Protein AF-A0A8K0G4Z8-F1 (afdb_monomer_lite)

Organism: Ignelater luminosus (NCBI:txid2038154)

pLDDT: mean 88.39, std 5.82, range [59.19, 94.75]

Structure (mmCIF, N/CA/C/O backbone):
data_AF-A0A8K0G4Z8-F1
#
_entry.id   AF-A0A8K0G4Z8-F1
#
loop_
_atom_site.group_PDB
_atom_site.id
_atom_site.type_symbol
_atom_site.label_atom_id
_atom_site.label_alt_id
_atom_site.label_comp_id
_atom_site.label_asym_id
_atom_site.label_entity_id
_atom_site.label_seq_id
_atom_site.pdbx_PDB_ins_code
_atom_site.Cartn_x
_atom_site.Cartn_y
_atom_site.Cartn_z
_atom_site.occupancy
_atom_site.B_iso_or_equiv
_atom_site.auth_seq_id
_atom_site.auth_comp_id
_atom_site.auth_asym_id
_atom_site.auth_atom_id
_atom_site.pdbx_PDB_model_num
ATOM 1 N N . GLY A 1 1 ? 25.583 2.081 -25.745 1.00 67.00 1 GLY A N 1
ATOM 2 C CA . GLY A 1 1 ? 24.326 2.807 -25.500 1.00 67.00 1 GLY A CA 1
ATOM 3 C C . GLY A 1 1 ? 23.167 1.841 -25.528 1.00 67.00 1 GLY A C 1
ATOM 4 O O . GLY A 1 1 ? 22.583 1.587 -24.484 1.00 67.00 1 GLY A O 1
ATOM 5 N N . ASP A 1 2 ? 22.911 1.235 -26.687 1.00 80.44 2 ASP A N 1
ATOM 6 C CA . ASP A 1 2 ? 21.725 0.402 -26.938 1.00 80.44 2 ASP A CA 1
ATOM 7 C C . ASP A 1 2 ? 21.562 -0.804 -26.010 1.00 80.44 2 ASP A C 1
ATOM 9 O O . ASP A 1 2 ? 20.464 -1.049 -25.526 1.00 80.44 2 ASP A O 1
ATOM 13 N N . THR A 1 3 ? 22.640 -1.523 -25.678 1.00 84.44 3 THR A N 1
ATOM 14 C CA . THR A 1 3 ? 22.556 -2.692 -24.782 1.00 84.44 3 THR A CA 1
ATOM 15 C C . THR A 1 3 ? 22.096 -2.322 -23.370 1.00 84.44 3 THR A C 1
ATOM 17 O O . THR A 1 3 ? 21.293 -3.038 -22.786 1.00 84.44 3 THR A O 1
ATOM 20 N N . ILE A 1 4 ? 22.556 -1.184 -22.838 1.00 89.06 4 ILE A N 1
ATOM 21 C CA . ILE A 1 4 ? 22.173 -0.714 -21.497 1.00 89.06 4 ILE A CA 1
ATOM 22 C C . ILE A 1 4 ? 20.719 -0.232 -21.494 1.00 89.06 4 ILE A C 1
ATOM 24 O O . ILE A 1 4 ? 19.985 -0.515 -20.553 1.00 89.06 4 ILE A O 1
ATOM 28 N N . VAL A 1 5 ? 20.278 0.441 -22.562 1.00 90.19 5 VAL A N 1
ATOM 29 C CA . VAL A 1 5 ? 18.881 0.881 -22.715 1.00 90.19 5 VAL A CA 1
ATOM 30 C C . VAL A 1 5 ? 17.940 -0.319 -22.851 1.00 90.19 5 VAL A C 1
ATOM 32 O O . VAL A 1 5 ? 16.913 -0.370 -22.178 1.00 90.19 5 VAL A O 1
ATOM 35 N N . ALA A 1 6 ? 18.309 -1.315 -23.660 1.00 90.06 6 ALA A N 1
ATOM 36 C CA . ALA A 1 6 ? 17.534 -2.542 -23.822 1.00 90.06 6 ALA A CA 1
ATOM 37 C C . ALA A 1 6 ? 17.421 -3.324 -22.501 1.00 90.06 6 ALA A C 1
ATOM 39 O O . ALA A 1 6 ? 16.324 -3.722 -22.115 1.00 90.06 6 ALA A O 1
ATOM 40 N N . GLN A 1 7 ? 18.529 -3.477 -21.768 1.00 89.12 7 GLN A N 1
ATOM 41 C CA . GLN A 1 7 ? 18.531 -4.126 -20.454 1.00 89.12 7 GLN A CA 1
ATOM 42 C C . GLN A 1 7 ? 17.695 -3.354 -19.427 1.00 89.12 7 GLN A C 1
ATOM 44 O O . GLN A 1 7 ? 16.904 -3.961 -18.710 1.00 89.12 7 GLN A O 1
ATOM 49 N N . ALA A 1 8 ? 17.805 -2.022 -19.379 1.00 91.0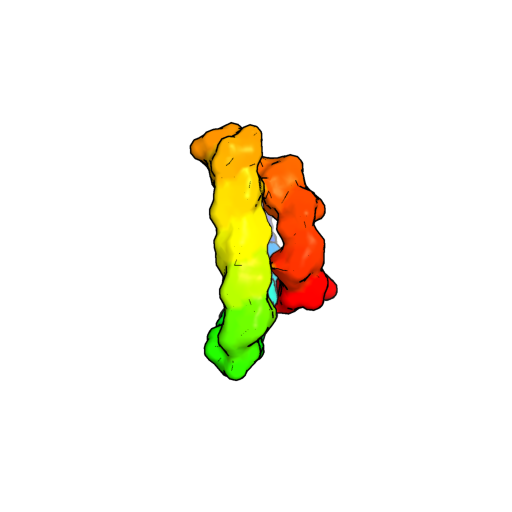6 8 ALA A N 1
ATOM 50 C CA . ALA A 1 8 ? 16.981 -1.193 -18.499 1.00 91.06 8 ALA A CA 1
ATOM 51 C C . ALA A 1 8 ? 15.479 -1.350 -18.801 1.00 91.06 8 ALA A C 1
ATOM 53 O O . ALA A 1 8 ? 14.677 -1.479 -17.876 1.00 91.06 8 ALA A O 1
ATOM 54 N N . GLY A 1 9 ? 15.101 -1.417 -20.083 1.00 89.38 9 GLY A N 1
ATOM 55 C CA . GLY A 1 9 ? 13.724 -1.689 -20.502 1.00 89.38 9 GLY A CA 1
ATOM 56 C C . GLY A 1 9 ? 13.222 -3.067 -20.059 1.00 89.38 9 GLY A C 1
ATOM 57 O O . GLY A 1 9 ? 12.084 -3.191 -19.602 1.00 89.38 9 GLY A O 1
ATOM 58 N N . GLN A 1 10 ? 14.075 -4.093 -20.124 1.00 89.94 10 GLN A N 1
ATOM 59 C CA . GLN A 1 10 ? 13.741 -5.432 -19.629 1.00 89.94 10 GLN A CA 1
ATOM 60 C C . GLN A 1 10 ? 13.544 -5.453 -18.109 1.00 89.94 10 GLN A C 1
ATOM 62 O O . GLN A 1 10 ? 12.540 -5.989 -17.646 1.00 89.94 10 GLN A O 1
ATOM 67 N N . PHE A 1 11 ? 14.449 -4.838 -17.338 1.00 88.75 11 PHE A N 1
ATOM 68 C CA . PHE A 1 11 ? 14.310 -4.740 -15.880 1.00 88.75 11 PHE A CA 1
ATOM 69 C C . PHE A 1 11 ? 13.045 -3.985 -15.473 1.00 88.75 11 PHE A C 1
ATOM 71 O O . PHE A 1 11 ? 12.329 -4.436 -14.580 1.00 88.75 11 PHE A O 1
ATOM 78 N N . TYR A 1 12 ? 12.744 -2.873 -16.150 1.00 88.25 12 TYR A N 1
ATOM 79 C CA . TYR A 1 12 ? 11.519 -2.120 -15.911 1.00 88.25 12 TYR A CA 1
ATOM 80 C C . TYR A 1 12 ? 10.279 -2.971 -16.179 1.00 88.25 12 TYR A C 1
ATOM 82 O O . TYR A 1 12 ? 9.423 -3.074 -15.312 1.00 88.25 12 TYR A O 1
ATOM 90 N N . THR A 1 13 ? 10.201 -3.618 -17.343 1.00 89.00 13 THR A N 1
ATOM 91 C CA . THR A 1 13 ? 9.016 -4.398 -17.733 1.00 89.00 13 THR A CA 1
ATOM 92 C C . THR A 1 13 ? 8.797 -5.581 -16.792 1.00 89.00 13 THR A C 1
ATOM 94 O O . THR A 1 13 ? 7.701 -5.751 -16.266 1.00 89.00 13 THR A O 1
ATOM 97 N N . ALA A 1 14 ? 9.853 -6.352 -16.513 1.00 87.75 14 ALA A N 1
ATOM 98 C CA . ALA A 1 14 ? 9.773 -7.514 -15.633 1.00 87.75 14 ALA A CA 1
ATOM 99 C C . ALA A 1 14 ? 9.396 -7.132 -14.189 1.00 87.75 14 ALA A C 1
ATOM 101 O O . ALA A 1 14 ? 8.584 -7.811 -13.557 1.00 87.75 14 ALA A O 1
ATOM 102 N N . GLY A 1 15 ? 9.954 -6.034 -13.665 1.00 87.25 15 GLY A N 1
ATOM 103 C CA . GLY A 1 15 ? 9.601 -5.527 -12.338 1.00 87.25 15 GLY A CA 1
ATOM 104 C C . GLY A 1 15 ? 8.200 -4.913 -12.289 1.00 87.25 15 GLY A C 1
ATOM 105 O O . GLY A 1 15 ? 7.468 -5.110 -11.326 1.00 87.25 15 GLY A O 1
ATOM 106 N N . PHE A 1 16 ? 7.796 -4.198 -13.337 1.00 87.75 16 PHE A N 1
ATOM 107 C CA . PHE A 1 16 ? 6.502 -3.527 -13.395 1.00 87.75 16 PHE A CA 1
ATOM 108 C C . PHE A 1 16 ? 5.339 -4.514 -13.511 1.00 87.75 16 PHE A C 1
ATOM 110 O O . PHE A 1 16 ? 4.369 -4.403 -12.765 1.00 87.75 16 PHE A O 1
ATOM 117 N N . GLU A 1 17 ? 5.413 -5.483 -14.425 1.00 86.25 17 GLU A N 1
ATOM 118 C CA . GLU A 1 17 ? 4.313 -6.423 -14.673 1.00 86.25 17 GLU A CA 1
ATOM 119 C C . GLU A 1 17 ? 4.017 -7.284 -13.438 1.00 86.25 17 GLU A C 1
ATOM 121 O O . GLU A 1 17 ? 2.861 -7.454 -13.043 1.00 86.25 17 GLU A O 1
ATOM 126 N N . THR A 1 18 ? 5.068 -7.757 -12.768 1.00 87.44 18 THR A N 1
ATOM 127 C CA . THR A 1 18 ? 4.941 -8.566 -11.552 1.00 87.44 18 THR A CA 1
ATOM 128 C C . THR A 1 18 ? 4.355 -7.759 -10.393 1.00 87.44 18 THR A C 1
ATOM 130 O O . THR A 1 18 ? 3.369 -8.183 -9.791 1.00 87.44 18 THR A O 1
ATOM 133 N N . VAL A 1 19 ? 4.892 -6.566 -10.113 1.00 87.81 19 VAL A N 1
ATOM 134 C CA . VAL A 1 19 ? 4.418 -5.715 -9.007 1.00 87.81 19 VAL A CA 1
ATOM 135 C C . VAL A 1 19 ? 3.005 -5.185 -9.263 1.00 87.81 19 VAL A C 1
ATOM 137 O O . VAL A 1 19 ? 2.178 -5.197 -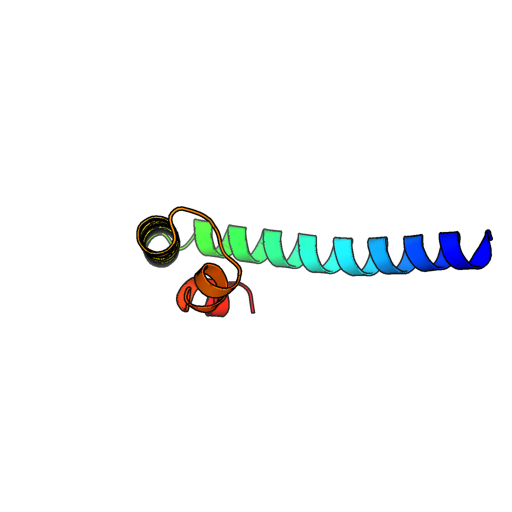8.352 1.00 87.81 19 VAL A O 1
ATOM 140 N N . SER A 1 20 ? 2.688 -4.762 -10.491 1.00 88.06 20 SER A N 1
ATOM 141 C CA . SER A 1 20 ? 1.353 -4.249 -10.841 1.00 88.06 20 SER A CA 1
ATOM 142 C C . SER A 1 20 ? 0.267 -5.320 -10.729 1.00 88.06 20 SER A C 1
ATOM 144 O O . SER A 1 20 ? -0.826 -5.036 -10.230 1.00 88.06 20 SER A O 1
ATOM 146 N N . THR A 1 21 ? 0.575 -6.557 -11.123 1.00 88.69 21 THR A N 1
ATOM 147 C CA . THR A 1 21 ? -0.336 -7.695 -10.971 1.00 88.69 21 THR A CA 1
ATOM 148 C C . THR A 1 21 ? -0.576 -7.996 -9.494 1.00 88.69 21 THR A C 1
ATOM 150 O O . THR A 1 21 ? -1.730 -8.034 -9.066 1.00 88.69 21 THR A O 1
ATOM 153 N N . THR A 1 22 ? 0.488 -8.117 -8.690 1.00 88.81 22 THR A N 1
ATOM 154 C CA . THR A 1 22 ? 0.379 -8.341 -7.239 1.00 88.81 22 THR A CA 1
ATOM 155 C C . THR A 1 22 ? -0.436 -7.242 -6.560 1.00 88.81 22 THR A C 1
ATOM 157 O O . THR A 1 22 ? -1.397 -7.547 -5.859 1.00 88.81 22 THR A O 1
ATOM 160 N N . MET A 1 23 ? -0.142 -5.964 -6.834 1.00 89.06 23 MET A N 1
ATOM 161 C CA . MET A 1 23 ? -0.911 -4.839 -6.288 1.00 89.06 23 MET A CA 1
ATOM 162 C C . MET A 1 23 ? -2.390 -4.903 -6.675 1.00 89.06 23 MET A C 1
ATOM 164 O O . MET A 1 23 ? -3.251 -4.628 -5.843 1.00 89.06 23 MET A O 1
ATOM 168 N N . SER A 1 24 ? -2.700 -5.272 -7.920 1.00 90.06 24 SER A N 1
ATOM 169 C CA . SER A 1 24 ? -4.085 -5.371 -8.391 1.00 90.06 24 SER A CA 1
ATOM 170 C C . SER A 1 24 ? -4.859 -6.458 -7.643 1.00 90.06 24 SER A C 1
ATOM 172 O O . SER A 1 24 ? -5.981 -6.209 -7.202 1.00 90.06 24 SER A O 1
ATOM 174 N N . PHE A 1 25 ? -4.254 -7.633 -7.442 1.00 90.81 25 PHE A N 1
ATOM 175 C CA . PHE A 1 25 ? -4.861 -8.712 -6.659 1.00 90.81 25 PHE A CA 1
ATOM 176 C C . PHE A 1 25 ? -5.010 -8.343 -5.182 1.00 90.81 25 PHE A C 1
ATOM 178 O O . PHE A 1 25 ? -6.088 -8.519 -4.621 1.00 90.81 25 PHE A O 1
ATOM 185 N N . THR A 1 26 ? -3.983 -7.758 -4.565 1.00 90.44 26 THR A N 1
ATOM 186 C CA . THR A 1 26 ? -4.059 -7.276 -3.180 1.00 90.44 26 THR A CA 1
ATOM 187 C C . THR A 1 26 ? -5.197 -6.271 -3.002 1.00 90.44 26 THR A C 1
ATOM 189 O O . THR A 1 26 ? -6.012 -6.405 -2.091 1.00 90.44 26 THR A O 1
ATOM 192 N N . LEU A 1 27 ? -5.301 -5.273 -3.887 1.00 89.19 27 LEU A N 1
ATOM 193 C CA . LEU A 1 27 ? -6.377 -4.281 -3.832 1.00 89.19 27 LEU A CA 1
ATOM 194 C C . LEU A 1 27 ? -7.754 -4.910 -4.047 1.00 89.19 27 LEU A C 1
ATOM 196 O O . LEU A 1 27 ? -8.721 -4.472 -3.421 1.00 89.19 27 LEU A O 1
ATOM 200 N N . TYR A 1 28 ? -7.849 -5.925 -4.905 1.00 91.75 28 TYR A N 1
ATOM 201 C CA . TYR A 1 28 ? -9.084 -6.666 -5.124 1.00 91.75 28 TYR A CA 1
ATOM 202 C C . TYR A 1 28 ? -9.544 -7.383 -3.846 1.00 91.75 28 TYR A C 1
ATOM 204 O O . TYR A 1 28 ? -10.671 -7.158 -3.405 1.00 91.75 28 TYR A O 1
ATOM 212 N N . GLU A 1 29 ? -8.666 -8.150 -3.196 1.00 90.50 29 GLU A N 1
ATOM 213 C CA . GLU A 1 29 ? -8.979 -8.846 -1.938 1.00 90.50 29 GLU A CA 1
ATOM 214 C C . GLU A 1 29 ? -9.346 -7.861 -0.812 1.00 90.50 29 GLU A C 1
ATOM 216 O O . GLU A 1 29 ? -10.359 -8.039 -0.131 1.00 90.50 29 GLU A O 1
ATOM 221 N N . ILE A 1 30 ? -8.612 -6.745 -0.683 1.00 90.62 30 ILE A N 1
ATOM 222 C CA . ILE A 1 30 ? -8.935 -5.675 0.279 1.00 90.62 30 ILE A CA 1
ATOM 223 C C . ILE A 1 30 ? -10.334 -5.101 0.017 1.00 90.62 30 ILE A C 1
ATOM 225 O O . ILE A 1 30 ? -11.079 -4.832 0.959 1.00 90.62 30 ILE A O 1
ATOM 229 N N . CYS A 1 31 ? -10.722 -4.899 -1.247 1.00 88.69 31 CYS A N 1
ATOM 230 C CA . CYS A 1 31 ? -12.052 -4.387 -1.587 1.00 88.69 31 CYS A CA 1
ATOM 231 C C . CYS A 1 31 ? -13.183 -5.345 -1.188 1.00 88.69 31 CYS A C 1
ATOM 233 O O . CYS A 1 31 ? -14.276 -4.881 -0.857 1.00 88.69 31 CYS A O 1
ATOM 235 N N . LEU A 1 32 ? -12.937 -6.657 -1.199 1.00 92.62 32 LEU A N 1
ATOM 236 C CA . LEU A 1 32 ? -13.910 -7.659 -0.756 1.00 92.62 32 LEU A CA 1
ATOM 237 C C . LEU A 1 32 ? -14.053 -7.697 0.774 1.00 92.62 32 LEU A C 1
ATOM 239 O O . LEU A 1 32 ? -15.109 -8.070 1.287 1.00 92.62 32 LEU A O 1
ATOM 243 N N . GLN A 1 33 ? -13.024 -7.271 1.507 1.00 93.12 33 GLN A N 1
ATOM 244 C CA . GLN A 1 33 ? -12.961 -7.309 2.967 1.00 93.12 33 GLN A CA 1
ATOM 245 C C . GLN A 1 33 ? -13.067 -5.899 3.565 1.00 93.12 33 GLN A C 1
ATOM 247 O O . GLN A 1 33 ? -12.068 -5.269 3.919 1.00 93.12 33 GLN A O 1
ATOM 252 N N . ARG A 1 34 ? -14.301 -5.400 3.721 1.00 92.31 34 ARG A N 1
ATOM 253 C CA . ARG A 1 34 ? -14.568 -4.031 4.211 1.00 92.31 34 ARG A CA 1
ATOM 254 C C . ARG A 1 34 ? -13.861 -3.680 5.521 1.00 92.31 34 ARG A C 1
ATOM 256 O O . ARG A 1 34 ? -13.285 -2.602 5.611 1.00 92.31 34 ARG A O 1
ATOM 263 N N . ASP A 1 35 ? -13.847 -4.588 6.492 1.00 92.50 35 ASP A N 1
ATOM 264 C CA . ASP A 1 35 ? -13.231 -4.340 7.802 1.00 92.50 35 ASP A CA 1
ATOM 265 C C . ASP A 1 35 ? -11.720 -4.071 7.684 1.00 92.50 35 ASP A C 1
ATOM 267 O O . ASP A 1 35 ? -11.166 -3.202 8.360 1.00 92.50 35 ASP A O 1
ATOM 271 N N . ILE A 1 36 ? -11.051 -4.795 6.780 1.00 90.88 36 ILE A N 1
ATOM 272 C CA . ILE A 1 36 ? -9.626 -4.617 6.484 1.00 90.88 36 ILE A CA 1
ATOM 273 C C . ILE A 1 36 ? -9.415 -3.304 5.731 1.00 90.88 36 ILE A C 1
ATOM 275 O O . ILE A 1 36 ? -8.528 -2.530 6.094 1.00 90.88 36 ILE A O 1
ATOM 279 N N . GLN A 1 37 ? -10.251 -3.014 4.729 1.00 93.25 37 GLN A N 1
ATOM 280 C CA . GLN A 1 37 ? -10.184 -1.755 3.989 1.00 93.25 37 GLN A CA 1
ATOM 281 C C . GLN A 1 37 ? -10.328 -0.538 4.913 1.00 93.25 37 GLN A C 1
ATOM 283 O O . GLN A 1 37 ? -9.555 0.416 4.796 1.00 93.25 37 GLN A O 1
ATOM 288 N N . ASP A 1 38 ? -11.291 -0.560 5.833 1.00 94.75 38 ASP A N 1
ATOM 289 C CA . ASP A 1 38 ? -11.538 0.545 6.758 1.00 94.75 38 ASP A CA 1
ATOM 290 C C . ASP A 1 38 ? -10.377 0.728 7.738 1.00 94.75 38 ASP A C 1
ATOM 292 O O . ASP A 1 38 ? -9.959 1.861 7.998 1.00 94.75 38 ASP A O 1
ATOM 296 N N . ARG A 1 39 ? -9.781 -0.372 8.207 1.00 93.12 39 ARG A N 1
ATOM 297 C CA . ARG A 1 39 ? -8.597 -0.330 9.069 1.00 93.12 39 ARG A CA 1
ATOM 298 C C . ARG A 1 39 ? -7.377 0.255 8.359 1.00 93.12 39 ARG A C 1
ATOM 300 O O . ARG A 1 39 ? -6.756 1.168 8.898 1.00 93.12 39 ARG A O 1
ATOM 307 N N . ILE A 1 40 ? -7.071 -0.204 7.144 1.00 92.06 40 ILE A N 1
ATOM 308 C CA . ILE A 1 40 ? -5.971 0.338 6.328 1.00 92.06 40 ILE A CA 1
ATOM 309 C C . ILE A 1 40 ? -6.201 1.828 6.050 1.00 92.06 40 ILE A C 1
ATOM 311 O O . ILE A 1 40 ? -5.292 2.646 6.179 1.00 92.06 40 ILE A O 1
ATOM 315 N N . ARG A 1 41 ? -7.437 2.215 5.711 1.00 93.38 41 ARG A N 1
ATOM 316 C CA . ARG A 1 41 ? -7.791 3.616 5.459 1.00 93.38 41 ARG A CA 1
ATOM 317 C C . ARG A 1 41 ? -7.647 4.481 6.716 1.00 93.38 41 ARG A C 1
ATOM 319 O O . ARG A 1 41 ? -7.292 5.652 6.583 1.00 93.38 41 ARG A O 1
ATOM 326 N N . SER A 1 42 ? -7.905 3.936 7.907 1.00 94.31 42 SER A N 1
ATOM 327 C CA . SER A 1 42 ? -7.618 4.621 9.174 1.00 94.31 42 SER A CA 1
ATOM 328 C C . SER A 1 42 ? -6.118 4.832 9.358 1.00 94.31 42 SER A C 1
ATOM 330 O O . SER A 1 42 ? -5.709 5.968 9.558 1.00 94.31 42 SER A O 1
ATOM 332 N N . GLU A 1 43 ? -5.295 3.790 9.188 1.00 92.19 43 GLU A N 1
ATOM 333 C CA . GLU A 1 43 ? -3.832 3.900 9.321 1.00 92.19 43 GLU A CA 1
ATOM 334 C C . GLU A 1 43 ? -3.245 4.960 8.375 1.00 92.19 43 GLU A C 1
ATOM 336 O O . GLU A 1 43 ? -2.401 5.760 8.779 1.00 92.19 43 GLU A O 1
ATOM 341 N N . ILE A 1 44 ? -3.739 5.027 7.133 1.00 91.81 44 ILE A N 1
ATOM 342 C CA . ILE A 1 44 ? -3.327 6.051 6.162 1.00 91.81 44 ILE A CA 1
ATOM 343 C C . ILE A 1 44 ? -3.691 7.457 6.651 1.00 91.81 44 ILE A C 1
ATOM 345 O O . ILE A 1 44 ? -2.866 8.367 6.580 1.00 91.81 44 ILE A O 1
ATOM 349 N N . LYS A 1 45 ? -4.916 7.656 7.151 1.00 93.81 45 LYS A N 1
ATOM 350 C CA . LYS A 1 45 ? -5.357 8.959 7.674 1.00 93.81 45 LYS A CA 1
ATOM 351 C C . LYS A 1 45 ? -4.556 9.375 8.902 1.00 93.81 45 LYS A C 1
ATOM 353 O O . LYS A 1 45 ? -4.137 10.525 8.975 1.00 93.81 45 LYS A O 1
ATOM 358 N N . ASP A 1 46 ? -4.324 8.452 9.827 1.00 92.88 46 ASP A N 1
ATOM 359 C CA . ASP A 1 46 ? -3.576 8.711 11.057 1.00 92.88 46 ASP A CA 1
ATOM 360 C C . ASP A 1 46 ? -2.125 9.095 10.740 1.00 92.88 46 ASP A C 1
ATOM 362 O O . ASP A 1 46 ? -1.594 10.051 11.306 1.00 92.88 46 ASP A O 1
ATOM 366 N N . SER A 1 47 ? -1.511 8.419 9.765 1.00 92.81 47 SER A N 1
ATOM 367 C CA . SER A 1 47 ? -0.181 8.757 9.255 1.00 92.81 47 SER A CA 1
ATOM 368 C C . SER A 1 47 ? -0.152 10.147 8.605 1.00 92.81 47 SER A C 1
ATOM 370 O O . SER A 1 47 ? 0.687 10.974 8.959 1.00 92.81 47 SER A O 1
ATOM 372 N N . LEU A 1 48 ? -1.123 10.471 7.743 1.00 92.94 48 LEU A N 1
ATOM 373 C CA . LEU A 1 48 ? -1.230 11.802 7.129 1.00 92.94 48 LEU A CA 1
ATOM 374 C C . LEU A 1 48 ? -1.420 12.916 8.167 1.00 92.94 48 LEU A C 1
ATOM 376 O O . LEU A 1 48 ? -0.863 13.997 8.009 1.00 92.94 48 LEU A O 1
ATOM 380 N N . ILE A 1 49 ? -2.176 12.665 9.237 1.00 93.75 49 ILE A N 1
ATOM 381 C CA . ILE A 1 49 ? -2.342 13.622 10.339 1.00 93.75 49 ILE A CA 1
ATOM 382 C C . ILE A 1 49 ? -1.028 13.792 11.110 1.00 93.75 49 ILE A C 1
ATOM 384 O O . ILE A 1 49 ? -0.667 14.913 11.465 1.00 93.75 49 ILE A O 1
ATOM 388 N N . LYS A 1 50 ? -0.309 12.695 11.370 1.00 92.38 50 LYS A N 1
ATOM 389 C CA . LYS A 1 50 ? 0.941 12.698 12.140 1.00 92.38 50 LYS A CA 1
ATOM 390 C C . LYS A 1 50 ? 2.089 13.388 11.402 1.00 92.38 50 LYS A C 1
ATOM 392 O O . LYS A 1 50 ? 2.848 14.122 12.030 1.00 92.38 50 LYS A O 1
ATOM 397 N N . TYR A 1 51 ? 2.226 13.144 10.102 1.00 91.62 51 TYR A N 1
ATOM 398 C CA . TYR A 1 51 ? 3.352 13.629 9.300 1.00 91.62 51 TYR A CA 1
ATOM 399 C C . TYR A 1 51 ? 3.015 14.855 8.443 1.00 91.62 51 TYR A C 1
ATOM 401 O O . TYR A 1 51 ? 3.922 15.510 7.945 1.00 91.62 51 TYR A O 1
ATOM 409 N N .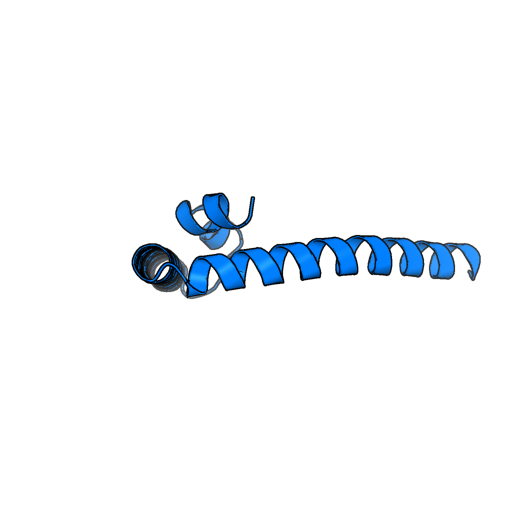 GLY A 1 52 ? 1.732 15.182 8.261 1.00 90.12 52 GLY A N 1
ATOM 410 C CA . GLY A 1 52 ? 1.264 16.259 7.377 1.00 90.12 52 GLY A CA 1
ATOM 411 C C . GLY A 1 52 ? 1.310 15.908 5.884 1.00 90.12 52 GLY A C 1
ATOM 412 O O . GLY A 1 52 ? 0.637 16.549 5.078 1.00 90.12 52 GLY A O 1
ATOM 413 N N . GLU 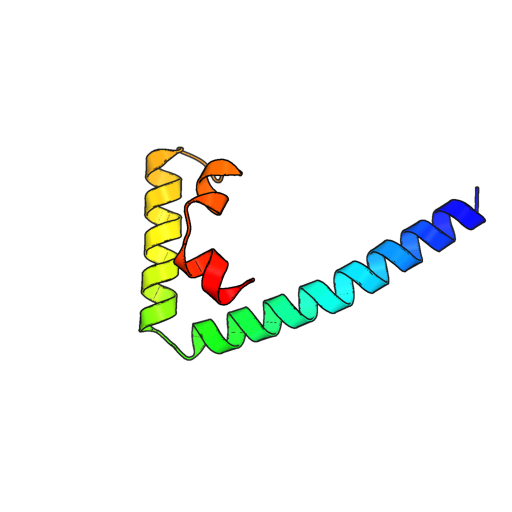A 1 53 ? 2.057 14.870 5.517 1.00 89.56 53 GLU A N 1
ATOM 414 C CA . GLU A 1 5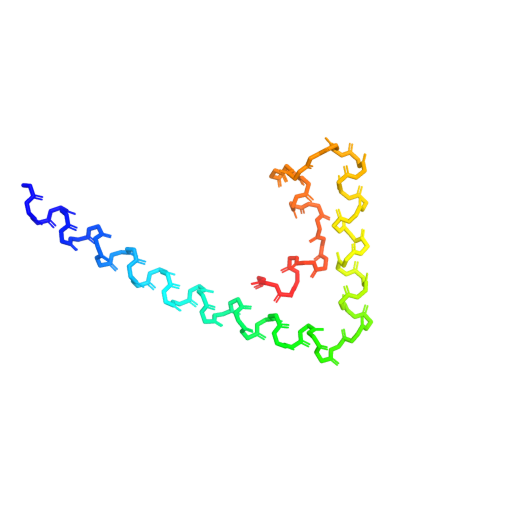3 ? 2.202 14.346 4.165 1.00 89.56 53 GLU A CA 1
ATOM 415 C C . GLU A 1 53 ? 2.468 12.835 4.189 1.00 89.56 53 GLU A C 1
ATOM 417 O O . GLU A 1 53 ? 2.641 12.226 5.248 1.00 89.56 53 GLU A O 1
ATOM 422 N N . LEU A 1 54 ? 2.488 12.214 3.010 1.00 86.44 54 LEU A N 1
ATOM 423 C CA . LEU A 1 54 ? 2.842 10.808 2.878 1.00 86.44 54 LEU A CA 1
ATOM 424 C C . LEU A 1 54 ? 4.373 10.670 2.910 1.00 86.44 54 LEU A C 1
ATOM 426 O O . LEU A 1 54 ? 5.043 10.907 1.907 1.00 86.44 54 LEU A O 1
ATOM 430 N N . THR A 1 55 ? 4.925 10.295 4.061 1.00 90.88 55 THR A N 1
ATOM 431 C CA . THR A 1 55 ? 6.370 10.083 4.245 1.00 90.88 55 THR A CA 1
ATOM 432 C C . THR A 1 55 ? 6.731 8.601 4.172 1.00 90.88 55 THR A C 1
ATOM 434 O O . THR A 1 55 ? 5.887 7.727 4.385 1.00 90.88 55 THR A O 1
ATOM 437 N N . TYR A 1 56 ? 7.999 8.292 3.885 1.00 88.69 56 TYR A N 1
ATOM 438 C CA . TYR A 1 56 ? 8.484 6.907 3.877 1.00 88.69 56 TYR A CA 1
ATOM 439 C C . TYR A 1 56 ? 8.337 6.258 5.260 1.00 88.69 56 TYR A C 1
ATOM 441 O O . TYR A 1 56 ? 7.869 5.126 5.386 1.00 88.69 56 TYR A O 1
ATOM 449 N N . GLU A 1 57 ? 8.664 7.014 6.307 1.00 88.12 57 GLU A N 1
ATOM 450 C CA . GLU A 1 57 ? 8.469 6.635 7.703 1.00 88.12 57 GLU A CA 1
ATOM 451 C C . GLU A 1 57 ? 6.988 6.382 7.993 1.00 88.12 57 GLU A C 1
ATOM 453 O O . GLU A 1 57 ? 6.635 5.366 8.589 1.00 88.12 57 GLU A O 1
ATOM 458 N N . GLY A 1 58 ? 6.112 7.261 7.504 1.00 89.31 58 GLY A N 1
ATOM 459 C CA . GLY A 1 58 ? 4.672 7.131 7.662 1.00 89.31 58 GLY A CA 1
ATOM 460 C C . GLY A 1 58 ? 4.104 5.874 7.011 1.00 89.31 58 GLY A C 1
ATOM 461 O O . GLY A 1 58 ? 3.187 5.286 7.575 1.00 89.31 58 GLY A O 1
ATOM 462 N N . ILE A 1 59 ? 4.649 5.436 5.871 1.00 87.62 59 ILE A N 1
ATOM 463 C CA . ILE A 1 59 ? 4.273 4.174 5.209 1.00 87.62 59 ILE A CA 1
ATOM 464 C C . ILE A 1 59 ? 4.783 2.968 6.006 1.00 87.62 59 ILE A C 1
ATOM 466 O O . ILE A 1 59 ? 4.046 2.002 6.194 1.00 87.62 59 ILE A O 1
ATOM 470 N N . GLN A 1 60 ? 6.020 3.016 6.509 1.00 87.69 60 GLN A N 1
ATOM 471 C CA . GLN A 1 60 ? 6.601 1.943 7.328 1.00 87.69 60 GLN A CA 1
ATOM 472 C C . GLN A 1 60 ? 5.818 1.694 8.628 1.00 87.69 60 GLN A C 1
ATOM 474 O O . GLN A 1 60 ? 5.796 0.570 9.130 1.00 87.69 60 GLN A O 1
ATOM 479 N N . GLU A 1 61 ? 5.150 2.716 9.167 1.00 87.00 61 GLU A N 1
ATOM 480 C CA . GLU A 1 61 ? 4.308 2.593 10.360 1.00 87.00 61 GLU A CA 1
ATOM 481 C C . GLU A 1 61 ? 2.915 1.979 10.095 1.00 87.00 61 GLU A C 1
ATOM 483 O O . GLU A 1 61 ? 2.262 1.537 11.047 1.00 87.00 61 GLU A O 1
ATOM 488 N N . MET A 1 62 ? 2.461 1.890 8.834 1.00 89.44 62 MET A N 1
ATOM 489 C CA . MET A 1 62 ? 1.164 1.302 8.452 1.00 89.44 62 MET A CA 1
ATOM 490 C C . MET A 1 62 ? 1.224 -0.233 8.477 1.00 89.44 62 MET A C 1
ATOM 492 O O . MET A 1 62 ? 1.450 -0.902 7.464 1.00 89.44 62 MET A O 1
ATOM 496 N N . LYS A 1 63 ? 1.044 -0.815 9.664 1.00 85.19 63 LYS A N 1
ATOM 497 C CA . LYS A 1 63 ? 1.202 -2.259 9.895 1.00 85.19 63 LYS A CA 1
ATOM 498 C C . LYS A 1 63 ? 0.235 -3.112 9.078 1.00 85.19 63 LYS A C 1
ATOM 500 O O . LYS A 1 63 ? 0.654 -4.141 8.555 1.00 85.19 63 LYS A O 1
ATOM 505 N N . TYR A 1 64 ? -1.038 -2.727 8.975 1.00 83.81 64 TYR A N 1
ATOM 506 C CA . TYR A 1 64 ? -2.017 -3.501 8.206 1.00 83.81 64 TYR A CA 1
ATOM 507 C C . TYR A 1 64 ? -1.805 -3.377 6.708 1.00 83.81 64 TYR A C 1
ATOM 509 O O . TYR A 1 64 ? -1.970 -4.365 5.997 1.00 83.81 64 TYR A O 1
ATOM 517 N N . LEU A 1 65 ? -1.404 -2.196 6.236 1.00 84.88 65 LEU A N 1
ATOM 518 C CA . LEU A 1 65 ? -1.029 -2.028 4.836 1.00 84.88 65 LEU A CA 1
ATOM 519 C C . LEU A 1 65 ? 0.147 -2.948 4.478 1.00 84.88 65 LEU A C 1
ATOM 521 O O . LEU A 1 65 ? 0.100 -3.627 3.456 1.00 84.88 65 LEU A O 1
ATOM 525 N N . ASN A 1 66 ? 1.159 -3.025 5.347 1.00 83.88 66 ASN A N 1
ATOM 526 C CA . ASN A 1 66 ? 2.317 -3.890 5.138 1.00 83.88 66 ASN A CA 1
ATOM 527 C C . ASN A 1 66 ? 1.927 -5.380 5.132 1.00 83.88 66 ASN A C 1
ATOM 529 O O . ASN A 1 66 ? 2.355 -6.103 4.250 1.00 83.88 66 ASN A O 1
ATOM 533 N N . MET A 1 67 ? 1.042 -5.826 6.032 1.00 82.38 67 MET A N 1
ATOM 534 C CA . MET A 1 67 ? 0.558 -7.221 6.045 1.00 82.38 67 MET A CA 1
ATOM 535 C C . MET A 1 67 ? -0.297 -7.617 4.832 1.00 82.38 67 MET A C 1
ATOM 537 O O . MET A 1 67 ? -0.478 -8.805 4.586 1.00 82.38 67 MET A O 1
ATOM 541 N N . ALA A 1 68 ? -0.895 -6.652 4.128 1.00 77.06 68 ALA A N 1
ATOM 542 C CA . ALA A 1 68 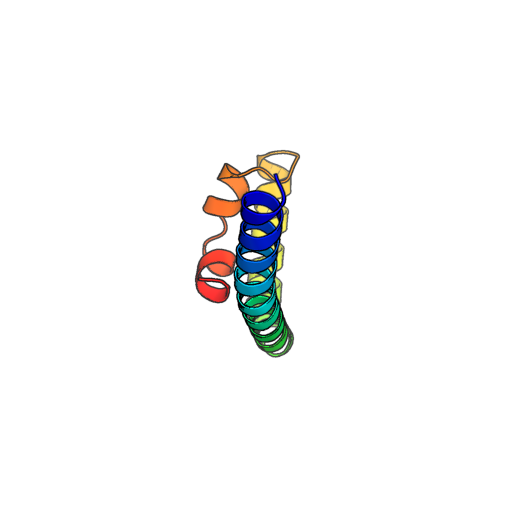? -1.718 -6.930 2.952 1.00 77.06 68 ALA A CA 1
ATOM 543 C C . ALA A 1 68 ? -0.907 -6.910 1.644 1.00 77.06 68 ALA A C 1
ATOM 545 O O . ALA A 1 68 ? -1.277 -7.578 0.678 1.00 77.06 68 ALA A O 1
ATOM 546 N N . VAL A 1 69 ? 0.165 -6.113 1.597 1.00 72.19 69 VAL A N 1
ATOM 547 C CA . VAL A 1 69 ? 0.976 -5.865 0.393 1.00 72.19 69 VAL A CA 1
ATOM 548 C C . VAL A 1 69 ? 2.269 -6.691 0.368 1.00 72.19 69 VAL A C 1
ATOM 550 O O . VAL A 1 69 ? 2.743 -7.009 -0.723 1.00 72.19 69 VAL A O 1
ATOM 553 N N . CYS A 1 70 ? 2.825 -7.043 1.531 1.00 59.19 70 CYS A N 1
ATOM 554 C CA . CYS A 1 70 ? 4.063 -7.814 1.685 1.00 59.19 70 CYS A CA 1
ATOM 555 C C . CYS A 1 70 ? 3.792 -9.191 2.299 1.00 59.19 70 CYS A C 1
ATOM 557 O O . CYS A 1 70 ? 4.480 -10.145 1.872 1.00 59.19 70 CYS A O 1
#

Secondary structure (DSSP, 8-state):
-HHHHHHHHHHHHHHHHHHHHHHHHHHHHHHH-HHHHHHHHHHHHHHHHHHSS--HHHHHT-HHHHHHH-

Radius of gyration: 16.29 Å; chains: 1; bounding box: 39×25×39 Å

Sequence (70 aa):
GDTIVAQAGQFYTAGFETVSTTMSFTLYEICLQRDIQDRIRSEIKDSLIKYGELTYEGIQEMKYLNMAVC

Foldseek 3Di:
DVVVVVVVVVVCVVVCVVLVVLVVVLVVVLVVPVVLVVLLVVLLVVLCVVPVDDDPVSVVSSVSVVVSRD

InterPro domains:
  IPR001128 Cytochrome P450 [PF00067] (2-69)
  IPR036396 Cytochrome P450 superfamily [G3DSA:1.10.630.10] (1-70)
  IPR036396 Cytochrome P450 superfamily [SSF48264] (2-69)
  IPR050476 Insect Cytochrome P450 Detoxification [PTHR24292] (2-69)